Protein AF-A0A8T7LLX4-F1 (afdb_monomer)

Structure (mmCIF, N/CA/C/O backbone):
data_AF-A0A8T7LLX4-F1
#
_entry.id   AF-A0A8T7LLX4-F1
#
loop_
_atom_site.group_PDB
_atom_site.id
_atom_site.type_symbol
_atom_site.label_atom_id
_atom_site.label_alt_id
_atom_site.label_comp_id
_atom_site.label_asym_id
_atom_site.label_entity_id
_atom_site.label_seq_id
_atom_site.pdbx_PDB_ins_code
_atom_site.Cartn_x
_atom_site.Cartn_y
_atom_site.Cartn_z
_atom_site.occupancy
_atom_site.B_iso_or_equiv
_atom_site.auth_seq_id
_atom_site.auth_comp_id
_atom_site.auth_asym_id
_atom_site.auth_atom_id
_atom_site.pdbx_PDB_model_num
ATOM 1 N N . MET A 1 1 ? -40.303 14.314 10.750 1.00 50.12 1 MET A N 1
ATOM 2 C CA . MET A 1 1 ? -38.898 14.544 10.346 1.00 50.12 1 MET A CA 1
ATOM 3 C C . MET A 1 1 ? -38.048 13.423 10.940 1.00 50.12 1 MET A C 1
ATOM 5 O O . MET A 1 1 ? -37.661 13.501 12.094 1.00 50.12 1 MET A O 1
ATOM 9 N N . SER A 1 2 ? -37.908 12.309 10.214 1.00 51.91 2 SER A N 1
ATOM 10 C CA . SER A 1 2 ? -37.261 11.080 10.702 1.00 51.91 2 SER A CA 1
ATOM 11 C C . SER A 1 2 ? -35.746 11.180 10.517 1.00 51.91 2 SER A C 1
ATOM 13 O O . SER A 1 2 ? -35.261 11.315 9.393 1.00 51.91 2 SER A O 1
ATOM 15 N N . LEU A 1 3 ? -35.001 11.148 11.623 1.00 55.53 3 LEU A N 1
ATOM 16 C CA . LEU A 1 3 ? -33.550 10.997 11.617 1.00 55.53 3 LEU A CA 1
ATOM 17 C C . LEU A 1 3 ? -33.239 9.576 11.141 1.00 55.53 3 LEU A C 1
ATOM 19 O O . LEU A 1 3 ? -33.356 8.618 11.900 1.00 55.53 3 LEU A O 1
ATOM 23 N N . HIS A 1 4 ? -32.868 9.438 9.870 1.00 59.34 4 HIS A N 1
ATOM 24 C CA . HIS A 1 4 ? -32.412 8.177 9.299 1.00 59.34 4 HIS A CA 1
ATOM 25 C C . HIS A 1 4 ? -31.052 7.817 9.923 1.00 59.34 4 HIS A C 1
ATOM 27 O O . HIS A 1 4 ? -29.988 8.186 9.415 1.00 59.34 4 HIS A O 1
ATOM 33 N N . THR A 1 5 ? -31.078 7.150 11.076 1.00 68.56 5 THR A N 1
ATOM 34 C CA . THR A 1 5 ? -29.915 6.544 11.724 1.00 68.56 5 THR A CA 1
ATOM 35 C C . THR A 1 5 ? -29.332 5.513 10.764 1.00 68.56 5 THR A C 1
ATOM 37 O O . THR A 1 5 ? -29.840 4.406 10.613 1.00 68.56 5 THR A O 1
ATOM 40 N N . ARG A 1 6 ? -28.273 5.897 10.040 1.00 71.31 6 ARG A N 1
ATOM 41 C CA . ARG A 1 6 ? -27.562 4.984 9.136 1.00 71.31 6 ARG A CA 1
ATOM 42 C C . ARG A 1 6 ? -27.129 3.752 9.924 1.00 71.31 6 ARG A C 1
ATOM 44 O O . ARG A 1 6 ? -26.530 3.891 10.990 1.00 71.31 6 ARG A O 1
ATOM 51 N N . SER A 1 7 ? -27.402 2.565 9.388 1.00 83.12 7 SER A N 1
ATOM 52 C CA . SER A 1 7 ? -27.058 1.318 10.067 1.00 83.12 7 SER A CA 1
ATOM 53 C C . SER A 1 7 ? -25.539 1.227 10.325 1.00 83.12 7 SER A C 1
ATOM 55 O O . SER A 1 7 ? -24.739 1.666 9.486 1.00 83.12 7 SER A O 1
ATOM 57 N N . PRO A 1 8 ? -25.100 0.652 11.464 1.00 80.62 8 PRO A N 1
ATOM 58 C CA . PRO A 1 8 ? -23.678 0.538 11.816 1.00 80.62 8 PRO A CA 1
ATOM 59 C C . PRO A 1 8 ? -22.823 -0.127 10.726 1.00 80.62 8 PRO A C 1
ATOM 61 O O . PRO A 1 8 ? -21.675 0.265 10.503 1.00 80.62 8 PRO A O 1
ATOM 64 N N . ALA A 1 9 ? -23.404 -1.082 9.993 1.00 84.44 9 ALA A N 1
ATOM 65 C CA . ALA A 1 9 ? -22.765 -1.765 8.872 1.00 84.44 9 ALA A CA 1
ATOM 66 C C . ALA A 1 9 ? -22.429 -0.814 7.707 1.00 84.44 9 ALA A C 1
ATOM 68 O O . ALA A 1 9 ? -21.323 -0.874 7.172 1.00 84.44 9 ALA A O 1
ATOM 69 N N . LEU A 1 10 ? -23.324 0.120 7.355 1.00 85.50 10 LEU A N 1
ATOM 70 C CA . LEU A 1 10 ? -23.076 1.106 6.293 1.00 85.50 10 LEU A CA 1
ATOM 71 C C . LEU A 1 10 ? -21.946 2.072 6.668 1.00 85.50 10 LEU A C 1
ATOM 73 O O . LEU A 1 10 ? -21.124 2.442 5.827 1.00 85.50 10 LEU A O 1
ATOM 77 N N . LEU A 1 11 ? -21.871 2.470 7.941 1.00 86.38 11 LEU A N 1
ATOM 78 C CA . LEU A 1 11 ? -20.787 3.319 8.440 1.00 86.38 11 LEU A CA 1
ATOM 79 C C . LEU A 1 11 ? -19.443 2.583 8.424 1.00 86.38 11 LEU A C 1
ATOM 81 O O . LEU A 1 11 ? -18.430 3.173 8.040 1.00 86.38 11 LEU A O 1
ATOM 85 N N . ALA A 1 12 ? -19.440 1.299 8.792 1.00 87.31 12 ALA A N 1
ATOM 86 C CA . ALA A 1 12 ? -18.259 0.452 8.706 1.00 87.31 12 ALA A CA 1
ATOM 87 C C . ALA A 1 12 ? -17.793 0.267 7.255 1.00 87.31 12 ALA A C 1
ATOM 89 O O . ALA A 1 12 ? -16.620 0.518 6.973 1.00 87.31 12 ALA A O 1
A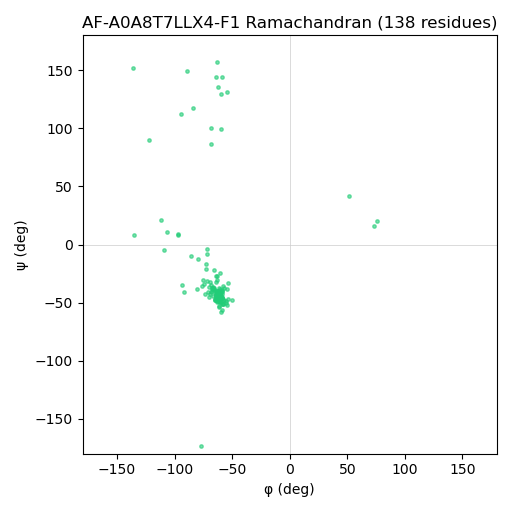TOM 90 N N . GLY A 1 13 ? -18.706 -0.064 6.338 1.00 91.62 13 GLY A N 1
ATOM 91 C CA . GLY A 1 13 ? -18.407 -0.203 4.911 1.00 91.62 13 GLY A CA 1
ATOM 92 C C . GLY A 1 13 ? -17.841 1.083 4.307 1.00 91.62 13 GLY A C 1
ATOM 93 O O . GLY A 1 13 ? -16.791 1.057 3.671 1.00 91.62 13 GLY A O 1
ATOM 94 N N . ARG A 1 14 ? -18.454 2.240 4.597 1.00 93.50 14 ARG A N 1
ATOM 95 C CA . ARG A 1 14 ? -17.967 3.545 4.117 1.00 93.50 14 ARG A CA 1
ATOM 96 C C . ARG A 1 14 ? -16.562 3.877 4.624 1.00 93.50 14 ARG A C 1
ATOM 98 O O . ARG A 1 14 ? -15.772 4.471 3.896 1.00 93.50 14 ARG A O 1
ATOM 105 N N . ARG A 1 15 ? -16.245 3.523 5.871 1.00 94.44 15 ARG A N 1
ATOM 106 C CA . ARG A 1 15 ? -14.900 3.704 6.436 1.00 94.44 15 ARG A CA 1
ATOM 107 C C . ARG A 1 15 ? -13.870 2.840 5.714 1.00 94.44 15 ARG A C 1
ATOM 109 O O . ARG A 1 15 ? -12.814 3.356 5.360 1.00 94.44 15 ARG A O 1
ATOM 116 N N . VAL A 1 16 ? -14.175 1.557 5.510 1.00 96.00 16 VAL A N 1
ATOM 117 C CA . VAL A 1 16 ? -13.273 0.632 4.809 1.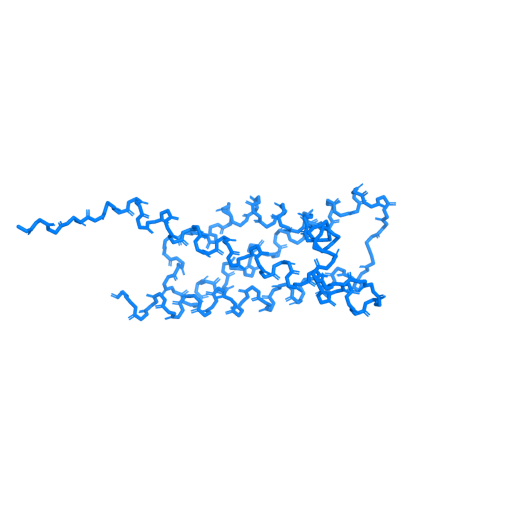00 96.00 16 VAL A CA 1
ATOM 118 C C . VAL A 1 16 ? -13.048 1.104 3.376 1.00 96.00 16 VAL A C 1
ATOM 120 O O . VAL A 1 16 ? -11.899 1.185 2.958 1.00 96.00 16 VAL A O 1
ATOM 123 N N . ALA A 1 17 ? -14.110 1.511 2.675 1.00 96.56 17 ALA A N 1
ATOM 124 C CA . ALA A 1 17 ? -14.015 2.068 1.329 1.00 96.56 17 ALA A CA 1
ATOM 125 C C . ALA A 1 17 ? -13.089 3.294 1.281 1.00 96.56 17 ALA A C 1
ATOM 127 O O . ALA A 1 17 ? -12.181 3.334 0.462 1.00 96.56 17 ALA A O 1
ATOM 128 N N . TRP A 1 18 ? -13.243 4.254 2.201 1.00 96.38 18 TRP A N 1
ATOM 129 C CA . TRP A 1 18 ? -12.365 5.429 2.242 1.00 96.38 18 TRP A CA 1
ATOM 130 C C . TRP A 1 18 ? -10.896 5.087 2.487 1.00 96.38 18 TRP A C 1
ATOM 132 O O . TRP A 1 18 ? -10.027 5.639 1.814 1.00 96.38 18 TRP A O 1
ATOM 142 N N . LEU A 1 19 ? -10.619 4.189 3.436 1.00 96.75 19 LEU A N 1
ATOM 143 C CA . LEU A 1 19 ? -9.254 3.733 3.700 1.00 96.75 19 LEU A CA 1
ATOM 144 C C . LEU A 1 19 ? -8.658 3.046 2.469 1.00 96.75 19 LEU A C 1
ATOM 146 O O . LEU A 1 19 ? -7.565 3.415 2.053 1.00 96.75 19 LEU A O 1
ATOM 150 N N . ALA A 1 20 ? -9.394 2.107 1.869 1.00 98.06 20 ALA A N 1
ATOM 151 C CA . ALA A 1 20 ? -8.943 1.349 0.708 1.00 98.06 20 ALA A CA 1
ATOM 152 C C . ALA A 1 20 ? -8.711 2.241 -0.522 1.00 98.06 20 ALA A C 1
ATOM 154 O O . ALA A 1 20 ? -7.712 2.071 -1.216 1.00 98.06 20 ALA A O 1
ATOM 155 N N . THR A 1 21 ? -9.573 3.231 -0.770 1.00 98.50 21 THR A N 1
ATOM 156 C CA . THR A 1 21 ? -9.362 4.196 -1.859 1.00 98.50 21 THR A CA 1
ATOM 157 C C . THR A 1 21 ? -8.069 4.978 -1.658 1.00 98.50 21 THR A C 1
ATOM 159 O O . THR A 1 21 ? -7.277 5.102 -2.589 1.00 98.50 21 THR A O 1
ATOM 162 N N . GLY A 1 22 ? -7.814 5.482 -0.450 1.00 98.50 22 GLY A N 1
ATOM 163 C CA . GLY A 1 22 ? -6.575 6.211 -0.190 1.00 98.50 22 GLY A CA 1
ATOM 164 C C . GLY A 1 22 ? -5.328 5.325 -0.203 1.00 98.50 22 GLY A C 1
ATOM 165 O O . GLY A 1 22 ? -4.288 5.772 -0.672 1.00 98.50 22 GLY A O 1
ATOM 166 N N . ASP A 1 23 ? -5.434 4.059 0.209 1.00 98.75 23 ASP A N 1
ATOM 167 C CA . ASP A 1 23 ? -4.359 3.071 0.055 1.00 98.75 23 ASP A CA 1
ATOM 168 C C . ASP A 1 23 ? -4.016 2.840 -1.429 1.00 98.75 23 ASP A C 1
ATOM 170 O O . ASP A 1 23 ? -2.845 2.806 -1.806 1.00 98.75 23 ASP A O 1
ATOM 174 N N . ALA A 1 24 ? -5.034 2.711 -2.289 1.00 98.75 24 ALA A N 1
ATOM 175 C CA . ALA A 1 24 ? -4.838 2.556 -3.729 1.00 98.75 24 ALA A CA 1
ATOM 176 C C . ALA A 1 24 ? -4.176 3.802 -4.338 1.00 98.75 24 ALA A C 1
ATOM 178 O O . ALA A 1 24 ? -3.217 3.683 -5.100 1.00 98.75 24 ALA A O 1
ATOM 179 N N . LEU A 1 25 ? -4.633 4.999 -3.953 1.00 98.62 25 LEU A N 1
ATOM 180 C CA . LEU A 1 25 ? -4.020 6.259 -4.377 1.00 98.62 25 LEU A CA 1
ATOM 181 C C . LEU A 1 25 ? -2.568 6.381 -3.893 1.00 98.62 25 LEU A C 1
ATOM 183 O O . LEU A 1 25 ? -1.711 6.791 -4.668 1.00 98.62 25 LEU A O 1
ATOM 187 N N . ALA A 1 26 ? -2.264 5.980 -2.657 1.00 98.69 26 ALA A N 1
ATOM 188 C CA . ALA A 1 26 ? -0.904 5.973 -2.118 1.00 98.69 26 ALA A CA 1
ATOM 189 C C . ALA A 1 26 ? 0.045 5.093 -2.950 1.00 98.69 26 ALA A C 1
ATOM 191 O O . ALA A 1 26 ? 1.170 5.500 -3.250 1.00 98.69 26 ALA A O 1
ATOM 192 N N . LEU A 1 27 ? -0.414 3.911 -3.367 1.00 98.69 27 LEU A N 1
ATOM 193 C CA . LEU A 1 27 ? 0.364 3.003 -4.213 1.00 98.69 27 LEU A CA 1
ATOM 194 C C . LEU A 1 27 ? 0.534 3.530 -5.644 1.00 98.69 27 LEU A C 1
ATOM 196 O O . LEU A 1 27 ? 1.613 3.386 -6.219 1.00 98.69 27 LEU A O 1
ATOM 200 N N . LEU A 1 28 ? -0.488 4.182 -6.203 1.00 98.50 28 LEU A N 1
ATOM 201 C CA . LEU A 1 28 ? -0.387 4.861 -7.500 1.00 98.50 28 LEU A CA 1
ATOM 202 C C . LEU A 1 28 ? 0.602 6.033 -7.448 1.00 98.50 28 LEU A C 1
ATOM 204 O O . LEU A 1 28 ? 1.414 6.185 -8.357 1.00 98.50 28 LEU A O 1
ATOM 208 N N . VAL A 1 29 ? 0.589 6.820 -6.368 1.00 98.31 29 VAL A N 1
ATOM 209 C CA . VAL A 1 29 ? 1.559 7.903 -6.141 1.00 98.31 29 VAL A CA 1
ATOM 210 C C . VAL A 1 29 ? 2.977 7.345 -6.048 1.00 98.31 29 VAL A C 1
ATOM 212 O O . VAL A 1 29 ? 3.872 7.862 -6.712 1.00 98.31 29 VAL A O 1
ATOM 215 N N . PHE A 1 30 ? 3.189 6.263 -5.292 1.00 98.25 30 PHE A N 1
ATOM 216 C CA . PHE A 1 30 ? 4.481 5.574 -5.257 1.00 98.25 30 PHE A CA 1
ATOM 217 C C . PHE A 1 30 ? 4.943 5.154 -6.661 1.00 98.25 30 PHE A C 1
ATOM 219 O O . PHE A 1 30 ? 6.077 5.443 -7.045 1.00 98.25 30 PHE A O 1
ATOM 226 N N . ALA A 1 31 ? 4.068 4.517 -7.442 1.00 98.06 31 ALA A N 1
ATOM 227 C CA . ALA A 1 31 ? 4.392 4.070 -8.793 1.00 98.06 31 ALA A CA 1
ATOM 228 C C . ALA A 1 31 ? 4.725 5.238 -9.734 1.00 98.06 31 ALA A C 1
ATOM 230 O O . ALA A 1 31 ? 5.696 5.152 -10.485 1.00 98.06 31 ALA A O 1
ATOM 231 N N . ALA A 1 32 ? 3.970 6.337 -9.668 1.00 98.00 32 ALA A N 1
ATOM 232 C CA . ALA A 1 32 ? 4.232 7.538 -10.454 1.00 98.00 32 ALA A CA 1
ATOM 233 C C . ALA A 1 32 ? 5.584 8.175 -10.093 1.00 98.00 32 ALA A C 1
ATOM 235 O O . ALA A 1 32 ? 6.381 8.461 -10.986 1.00 98.00 32 ALA A O 1
ATOM 236 N N . ILE A 1 33 ? 5.882 8.329 -8.796 1.00 97.31 33 ILE A N 1
ATOM 237 C CA . ILE A 1 33 ? 7.172 8.856 -8.320 1.00 97.31 33 ILE A CA 1
ATOM 238 C C . ILE A 1 33 ? 8.322 7.956 -8.781 1.00 97.31 33 ILE A C 1
ATOM 240 O O . ILE A 1 33 ? 9.332 8.459 -9.275 1.00 97.31 33 ILE A O 1
ATOM 244 N N . GLY A 1 34 ? 8.174 6.635 -8.648 1.00 96.50 34 GLY A N 1
ATOM 245 C CA . GLY A 1 34 ? 9.192 5.673 -9.064 1.00 96.50 34 GLY A CA 1
ATOM 246 C C . GLY A 1 34 ? 9.481 5.752 -10.562 1.00 96.50 34 GLY A C 1
ATOM 247 O O . GLY A 1 34 ? 10.640 5.881 -10.947 1.00 96.50 34 GLY A O 1
ATOM 248 N N . ARG A 1 35 ? 8.436 5.755 -11.401 1.00 96.94 35 ARG A N 1
ATOM 249 C CA . ARG A 1 35 ? 8.558 5.908 -12.862 1.00 96.94 35 ARG A CA 1
ATOM 250 C C . ARG A 1 35 ? 9.264 7.211 -13.239 1.00 96.94 35 ARG A C 1
ATOM 252 O O . ARG A 1 35 ? 10.275 7.169 -13.935 1.00 96.94 35 ARG A O 1
ATOM 259 N N . ALA A 1 36 ? 8.804 8.341 -12.701 1.00 97.06 36 ALA A N 1
ATOM 260 C CA . ALA A 1 36 ? 9.409 9.647 -12.963 1.00 97.06 36 ALA A CA 1
ATOM 261 C C . ALA A 1 36 ? 10.892 9.694 -12.553 1.00 97.06 36 ALA A C 1
ATOM 263 O O . ALA A 1 36 ? 11.723 10.240 -13.274 1.00 97.06 36 ALA A O 1
ATOM 264 N N . SER A 1 37 ? 11.242 9.065 -11.425 1.00 95.94 37 SER A N 1
ATOM 265 C CA . SER A 1 37 ? 12.628 8.988 -10.934 1.00 95.94 37 SER A CA 1
ATOM 266 C C . SER A 1 37 ? 13.548 8.166 -11.845 1.00 95.94 37 SER A C 1
ATOM 268 O O . SER A 1 37 ? 14.762 8.346 -11.807 1.00 95.94 37 SER A O 1
ATOM 270 N N . HIS A 1 38 ? 12.985 7.281 -12.670 1.00 94.38 38 HIS A N 1
ATOM 271 C CA . HIS A 1 38 ? 13.700 6.503 -13.683 1.00 94.38 38 HIS A CA 1
ATOM 272 C C . HIS A 1 38 ? 13.631 7.124 -15.089 1.00 94.38 38 HIS A C 1
ATOM 274 O O . HIS A 1 38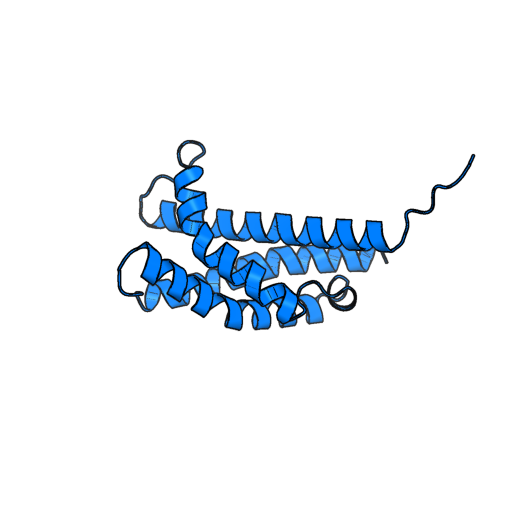 ? 14.068 6.499 -16.052 1.00 94.38 38 HIS A O 1
ATOM 280 N N . GLY A 1 39 ? 13.110 8.351 -15.219 1.00 95.94 39 GLY A N 1
ATOM 281 C CA . GLY A 1 39 ? 12.945 9.026 -16.510 1.00 95.94 39 GLY A CA 1
ATOM 282 C C . GLY A 1 39 ? 11.817 8.451 -17.369 1.00 95.94 39 GLY A C 1
ATOM 283 O O . GLY A 1 39 ? 11.768 8.715 -18.567 1.00 95.94 39 GLY A O 1
ATOM 284 N N . GLU A 1 40 ? 10.921 7.659 -16.779 1.00 95.81 40 GLU A N 1
ATOM 285 C CA . GLU A 1 40 ? 9.748 7.118 -17.460 1.00 95.81 40 GLU A CA 1
ATOM 286 C C . GLU A 1 40 ? 8.552 8.075 -17.342 1.00 95.81 40 GLU A C 1
ATOM 288 O O . GLU A 1 40 ? 8.369 8.740 -16.317 1.00 95.81 40 GLU A O 1
ATOM 293 N N . ASP A 1 41 ? 7.671 8.081 -18.348 1.00 92.88 41 ASP A N 1
ATOM 294 C CA . ASP A 1 41 ? 6.439 8.871 -18.296 1.00 92.88 41 ASP A CA 1
ATOM 295 C C . ASP A 1 41 ? 5.553 8.460 -17.109 1.00 92.88 41 ASP A C 1
ATOM 297 O O . A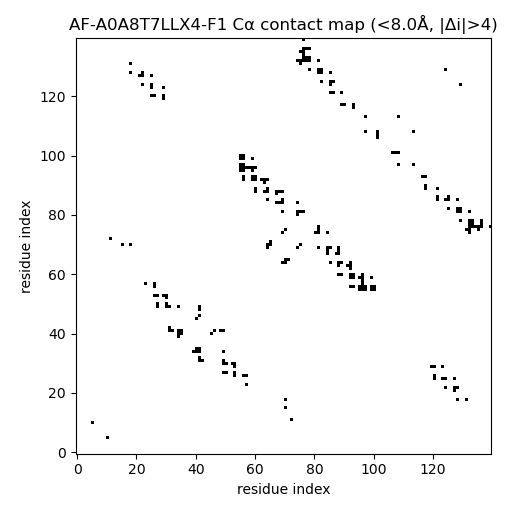SP A 1 41 ? 5.240 7.278 -16.911 1.00 92.88 41 ASP A O 1
ATOM 301 N N . ALA A 1 42 ? 5.123 9.459 -16.337 1.00 93.25 42 ALA A N 1
ATOM 302 C CA . ALA A 1 42 ? 4.275 9.311 -15.148 1.00 93.25 42 ALA A CA 1
ATOM 303 C C . ALA A 1 42 ? 3.127 10.341 -15.084 1.00 93.25 42 ALA A C 1
ATOM 305 O O . ALA A 1 42 ? 2.442 10.452 -14.067 1.00 93.25 42 ALA A O 1
ATOM 306 N N . GLY A 1 43 ? 2.932 11.121 -16.154 1.00 88.25 43 GLY A N 1
ATOM 307 C CA . GLY A 1 43 ? 1.850 12.101 -16.266 1.00 88.25 43 GLY A CA 1
ATOM 308 C C . GLY A 1 43 ? 0.490 11.467 -16.585 1.00 88.25 43 GLY A C 1
ATOM 309 O O . GLY A 1 43 ? 0.348 10.249 -16.660 1.00 88.25 43 GLY A O 1
ATOM 310 N N . LEU A 1 44 ? -0.521 12.305 -16.842 1.00 89.69 44 LEU A N 1
ATOM 311 C CA . LEU A 1 44 ? -1.891 11.851 -17.143 1.00 89.69 44 LEU A CA 1
ATOM 312 C C . LEU A 1 44 ? -1.995 10.969 -18.402 1.00 89.69 44 LEU A C 1
ATOM 314 O O . LEU A 1 44 ? -2.912 10.161 -18.505 1.00 89.69 44 LEU A O 1
ATOM 318 N N . GLY A 1 45 ? -1.053 11.084 -19.343 1.00 92.62 45 GLY A N 1
ATOM 319 C CA . GLY A 1 45 ? -0.979 10.197 -20.509 1.00 92.62 45 GLY A CA 1
ATOM 320 C C . GLY A 1 45 ? -0.502 8.776 -20.186 1.00 92.62 45 GLY A C 1
ATOM 321 O O . GLY A 1 45 ? -0.725 7.871 -20.982 1.00 92.62 45 GLY A O 1
ATOM 322 N N . ALA A 1 46 ? 0.110 8.565 -19.015 1.00 95.06 46 ALA A N 1
ATOM 323 C CA . ALA A 1 46 ? 0.744 7.307 -18.624 1.00 95.06 46 ALA A CA 1
ATOM 324 C C . ALA A 1 46 ? 0.010 6.573 -17.484 1.00 95.06 46 ALA A C 1
ATOM 326 O O . ALA A 1 46 ? 0.595 5.750 -16.775 1.00 95.06 46 ALA A O 1
ATOM 327 N N . LEU A 1 47 ? -1.277 6.877 -17.266 1.00 95.94 47 LEU A N 1
ATOM 328 C CA . LEU A 1 47 ? -2.054 6.325 -16.147 1.00 95.94 47 LEU A CA 1
ATOM 329 C C . LEU A 1 47 ? -2.100 4.794 -16.152 1.00 95.94 47 LEU A C 1
ATOM 331 O O . LEU A 1 47 ? -2.046 4.182 -15.086 1.00 95.94 47 LEU A O 1
ATOM 335 N N . VAL A 1 48 ? -2.157 4.176 -17.335 1.00 97.19 48 VAL A N 1
ATOM 336 C CA . VAL A 1 48 ? -2.137 2.714 -17.473 1.00 97.19 48 VAL A CA 1
ATOM 337 C C . VAL A 1 48 ? -0.803 2.154 -16.989 1.00 97.19 48 VAL A C 1
ATOM 339 O O . VAL A 1 48 ? -0.792 1.255 -16.157 1.00 97.19 48 VAL A O 1
ATOM 342 N N . GLN A 1 49 ? 0.321 2.730 -17.414 1.00 97.06 49 GLN A N 1
ATOM 343 C CA . GLN A 1 49 ? 1.650 2.253 -17.029 1.00 97.06 49 GLN A CA 1
ATOM 344 C C . GLN A 1 49 ? 1.931 2.494 -15.539 1.00 97.06 49 GLN A C 1
ATOM 346 O O . GLN A 1 49 ? 2.567 1.670 -14.880 1.00 97.06 49 GLN A O 1
ATOM 351 N N . VAL A 1 50 ? 1.429 3.598 -14.975 1.00 98.12 50 VAL A N 1
ATOM 352 C CA . VAL A 1 50 ? 1.460 3.839 -13.523 1.00 98.12 50 VAL A CA 1
ATOM 353 C C . VAL A 1 50 ? 0.656 2.762 -12.789 1.00 98.12 50 VAL A C 1
ATOM 355 O O . VAL A 1 50 ? 1.153 2.187 -11.817 1.00 98.12 50 VAL A O 1
ATOM 358 N N . ALA A 1 51 ? -0.551 2.447 -13.264 1.00 97.81 51 ALA A N 1
ATOM 359 C CA . ALA A 1 51 ? -1.387 1.405 -12.676 1.00 97.81 51 ALA A CA 1
ATOM 360 C C . ALA A 1 51 ? -0.738 0.016 -12.781 1.00 97.81 51 ALA A C 1
ATOM 362 O O . ALA A 1 51 ? -0.717 -0.714 -11.793 1.00 97.81 51 ALA A O 1
ATOM 363 N N . GLU A 1 52 ? -0.136 -0.330 -13.920 1.00 97.06 52 GLU A N 1
ATOM 364 C CA . GLU A 1 52 ? 0.614 -1.578 -14.112 1.00 97.06 52 GLU A CA 1
ATOM 365 C C . GLU A 1 52 ? 1.815 -1.685 -13.167 1.00 97.06 52 GLU A C 1
ATOM 367 O O . GLU A 1 52 ? 2.078 -2.754 -12.613 1.00 97.06 52 GLU A O 1
ATOM 372 N N . THR A 1 53 ? 2.538 -0.585 -12.941 1.00 96.75 53 THR A N 1
ATOM 373 C CA . THR A 1 53 ? 3.640 -0.549 -11.969 1.00 96.75 53 THR A CA 1
ATOM 374 C C . THR A 1 53 ? 3.135 -0.727 -10.533 1.00 96.75 53 THR A C 1
ATOM 376 O O . THR A 1 53 ? 3.779 -1.419 -9.742 1.00 96.75 53 THR A O 1
ATOM 379 N N . ALA A 1 54 ? 1.985 -0.144 -10.183 1.00 98.31 54 ALA A N 1
ATOM 380 C CA . ALA A 1 54 ? 1.392 -0.267 -8.849 1.00 98.31 54 ALA A CA 1
ATOM 381 C C . ALA A 1 54 ? 0.735 -1.638 -8.598 1.00 98.31 54 ALA A C 1
ATOM 383 O O . ALA A 1 54 ? 0.708 -2.106 -7.455 1.00 98.31 54 ALA A O 1
ATOM 384 N N . ALA A 1 55 ? 0.203 -2.282 -9.642 1.00 98.44 55 ALA A N 1
ATOM 385 C CA . ALA A 1 55 ? -0.697 -3.430 -9.536 1.00 98.44 55 ALA A CA 1
ATOM 386 C C . ALA A 1 55 ? -0.160 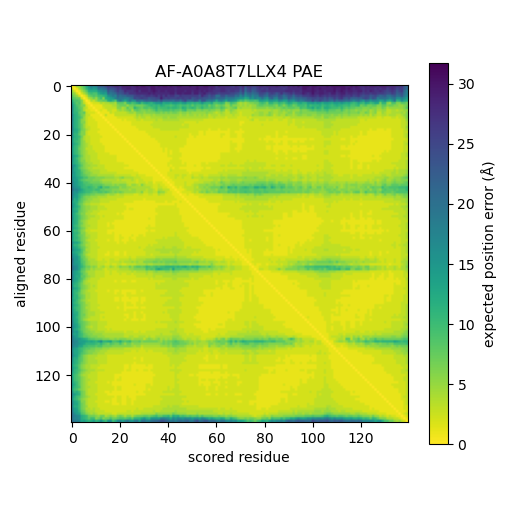-4.597 -8.685 1.00 98.44 55 ALA A C 1
ATOM 388 O O . ALA A 1 55 ? -0.898 -5.041 -7.803 1.00 98.44 55 ALA A O 1
ATOM 389 N N . PRO A 1 56 ? 1.096 -5.071 -8.833 1.00 98.50 56 PRO A N 1
ATOM 390 C CA . PRO A 1 56 ? 1.605 -6.171 -8.011 1.00 98.50 56 PRO A CA 1
ATOM 391 C C . PRO A 1 56 ? 1.557 -5.856 -6.509 1.00 98.50 56 PRO A C 1
ATOM 393 O O . PRO A 1 56 ? 1.176 -6.699 -5.696 1.00 98.50 56 PRO A O 1
ATOM 396 N N . PHE A 1 57 ? 1.886 -4.618 -6.136 1.00 98.62 57 PHE A N 1
ATOM 397 C CA . PHE A 1 57 ? 1.882 -4.163 -4.746 1.00 98.62 57 PHE A CA 1
ATOM 398 C C . PHE A 1 57 ? 0.474 -3.908 -4.223 1.00 98.62 57 PHE A C 1
ATOM 400 O O . PHE A 1 57 ? 0.203 -4.209 -3.063 1.00 98.62 57 PHE A O 1
ATOM 407 N N . ALA A 1 58 ? -0.431 -3.412 -5.069 1.00 98.75 58 ALA A N 1
ATOM 408 C CA . ALA A 1 58 ? -1.843 -3.281 -4.725 1.00 98.75 58 ALA A CA 1
ATOM 409 C C . ALA A 1 58 ? -2.479 -4.648 -4.460 1.00 98.75 58 ALA A C 1
ATOM 411 O O . ALA A 1 58 ? -3.132 -4.823 -3.434 1.00 98.75 58 ALA A O 1
ATOM 412 N N . ILE A 1 59 ? -2.225 -5.636 -5.322 1.00 98.75 59 ILE A N 1
ATOM 413 C CA . ILE A 1 59 ? -2.699 -7.011 -5.130 1.00 98.75 59 ILE A CA 1
ATOM 414 C C . ILE A 1 59 ? -2.148 -7.579 -3.817 1.00 98.75 59 ILE A C 1
ATOM 416 O O . ILE A 1 59 ? -2.921 -8.065 -2.992 1.00 98.75 59 ILE A O 1
ATOM 420 N N . GLY A 1 60 ? -0.837 -7.456 -3.579 1.00 98.69 60 GLY A N 1
ATOM 421 C CA . GLY A 1 60 ? -0.219 -7.905 -2.328 1.00 98.69 60 GLY A CA 1
ATOM 422 C C . GLY A 1 60 ? -0.814 -7.222 -1.092 1.00 98.69 60 GLY A C 1
ATOM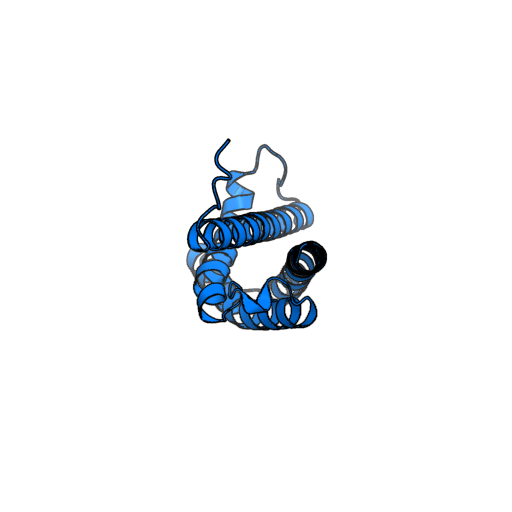 423 O O . GLY A 1 60 ? -1.174 -7.891 -0.123 1.00 98.69 60 GLY A O 1
ATOM 424 N N . TRP A 1 61 ? -0.982 -5.897 -1.133 1.00 98.81 61 TRP A N 1
ATOM 425 C CA . TRP A 1 61 ? -1.568 -5.124 -0.038 1.00 98.81 61 TRP A CA 1
ATOM 426 C C . TRP A 1 61 ? -3.006 -5.544 0.251 1.00 98.81 61 TRP A C 1
ATOM 428 O O . TRP A 1 61 ? -3.324 -5.881 1.390 1.00 98.81 61 TRP A O 1
ATOM 438 N N . PHE A 1 62 ? -3.873 -5.569 -0.760 1.00 98.62 62 PHE A N 1
ATOM 439 C CA . PHE A 1 62 ? -5.291 -5.863 -0.559 1.00 98.62 62 PHE A CA 1
ATOM 440 C C . PHE A 1 62 ? -5.568 -7.337 -0.246 1.00 98.62 62 PHE A C 1
ATOM 442 O O . PHE A 1 62 ? -6.577 -7.622 0.395 1.00 98.62 62 PHE A O 1
ATOM 449 N N . ALA A 1 63 ? -4.665 -8.257 -0.596 1.00 98.44 63 ALA A N 1
ATOM 450 C CA . ALA A 1 63 ? -4.734 -9.643 -0.138 1.00 98.44 63 ALA A CA 1
ATOM 451 C C . ALA A 1 63 ? -4.338 -9.788 1.345 1.00 98.44 63 ALA A C 1
ATOM 453 O O . ALA A 1 63 ? -4.996 -10.502 2.101 1.00 98.44 63 ALA A O 1
ATOM 454 N N . VAL A 1 64 ? -3.277 -9.102 1.785 1.00 98.69 64 VAL A N 1
ATOM 455 C CA . VAL A 1 64 ? -2.671 -9.321 3.113 1.00 98.69 64 VAL A CA 1
ATOM 456 C C . VAL A 1 64 ? -3.241 -8.403 4.195 1.00 98.69 64 VAL A C 1
ATOM 458 O O . VAL A 1 64 ? -3.485 -8.841 5.321 1.00 98.69 64 VAL A O 1
ATOM 461 N N . ALA A 1 65 ? -3.471 -7.127 3.894 1.00 98.25 65 ALA A N 1
ATOM 462 C CA . ALA A 1 65 ? -3.846 -6.122 4.886 1.00 98.25 65 ALA A CA 1
ATOM 463 C C . ALA A 1 65 ? -5.164 -6.423 5.634 1.00 98.25 65 ALA A C 1
ATOM 465 O O . ALA A 1 65 ? -5.207 -6.193 6.851 1.00 98.25 65 ALA A O 1
ATOM 466 N N . PRO A 1 66 ? -6.224 -6.973 5.000 1.00 97.44 66 PRO A N 1
ATOM 467 C CA . PRO A 1 66 ? -7.417 -7.419 5.721 1.00 97.44 66 PRO A CA 1
ATOM 468 C C . PRO A 1 66 ? -7.113 -8.530 6.729 1.00 97.44 66 PRO A C 1
ATOM 470 O O . PRO A 1 66 ? -7.540 -8.435 7.881 1.00 97.44 66 PRO A O 1
ATOM 473 N N . LEU A 1 67 ? -6.309 -9.521 6.331 1.00 97.94 67 LEU A N 1
ATOM 474 C CA . LEU A 1 67 ? -5.914 -10.658 7.172 1.00 97.94 67 LEU A CA 1
ATOM 475 C C . LEU A 1 67 ? -5.029 -10.213 8.345 1.00 97.94 67 LEU A C 1
ATOM 477 O O . LEU A 1 67 ? -5.199 -10.668 9.474 1.00 97.94 67 LEU A O 1
ATOM 481 N N . ALA A 1 68 ? -4.147 -9.240 8.111 1.00 97.12 68 ALA A N 1
ATOM 482 C CA . ALA A 1 68 ? -3.330 -8.604 9.145 1.00 97.12 68 ALA A CA 1
ATOM 483 C C . ALA A 1 68 ? -4.137 -7.665 10.075 1.00 97.12 68 ALA A C 1
ATOM 485 O O . ALA A 1 68 ? -3.603 -7.110 11.046 1.00 97.12 68 ALA A O 1
ATOM 486 N N . GLY A 1 69 ? -5.434 -7.476 9.808 1.00 96.75 69 GLY A N 1
ATOM 487 C CA . GLY A 1 69 ? -6.340 -6.663 10.611 1.00 96.75 69 GLY A CA 1
ATOM 488 C C . GLY A 1 69 ? -6.168 -5.155 10.425 1.00 96.75 69 GLY A C 1
ATOM 489 O O . GLY A 1 69 ? -6.598 -4.394 11.292 1.00 96.75 69 GLY A O 1
ATOM 490 N N . ALA A 1 70 ? -5.563 -4.702 9.323 1.00 97.31 70 ALA A N 1
ATOM 491 C CA . ALA A 1 70 ? -5.332 -3.279 9.064 1.00 97.31 70 ALA A CA 1
ATOM 492 C C . ALA A 1 70 ? -6.643 -2.479 8.939 1.00 97.31 70 ALA A C 1
ATOM 494 O O . ALA A 1 70 ? -6.671 -1.290 9.253 1.00 97.31 70 ALA A O 1
ATOM 495 N N . PHE A 1 71 ? -7.737 -3.127 8.527 1.00 96.50 71 PHE A N 1
ATOM 496 C CA . PHE A 1 71 ? -9.059 -2.510 8.347 1.00 96.50 71 PHE A CA 1
ATOM 497 C C . PHE A 1 71 ? -10.012 -2.701 9.537 1.00 96.50 71 PHE A C 1
ATOM 499 O O . PHE A 1 71 ? -11.195 -2.366 9.441 1.00 96.50 71 PHE A O 1
ATOM 506 N N . ARG A 1 72 ? -9.533 -3.238 10.666 1.00 94.69 72 ARG A N 1
ATOM 507 C CA . ARG A 1 72 ? -10.388 -3.474 11.834 1.00 94.69 72 ARG A CA 1
ATOM 508 C C . ARG A 1 72 ? -10.938 -2.158 12.414 1.00 94.69 72 ARG A C 1
ATOM 510 O O . ARG A 1 72 ? -10.211 -1.163 12.470 1.00 94.69 72 ARG A O 1
ATOM 517 N N . PRO A 1 73 ? -12.188 -2.136 12.917 1.00 91.62 73 PRO A N 1
ATOM 518 C CA . PRO A 1 73 ? -12.783 -0.924 13.484 1.00 91.62 73 PRO A CA 1
ATOM 519 C C . PRO A 1 73 ? -11.975 -0.315 14.637 1.00 91.62 73 PRO A C 1
ATOM 521 O O . PRO A 1 73 ? -11.846 0.904 14.705 1.00 91.62 73 PRO A O 1
ATOM 524 N N . ASP A 1 74 ? -11.380 -1.152 15.495 1.00 90.81 74 ASP A N 1
ATOM 525 C CA . ASP A 1 74 ? -10.584 -0.729 16.658 1.00 90.81 74 ASP A CA 1
ATOM 526 C C . ASP A 1 74 ? -9.215 -0.117 16.301 1.00 90.81 74 ASP A C 1
ATOM 528 O O . ASP A 1 74 ? -8.524 0.429 17.164 1.00 90.81 74 ASP A O 1
ATOM 532 N N . VAL A 1 75 ? -8.829 -0.184 15.024 1.00 93.12 75 VAL A N 1
ATOM 533 C CA . VAL A 1 75 ? -7.601 0.413 14.480 1.00 93.12 75 VAL A CA 1
ATOM 534 C C . VAL A 1 75 ? -7.876 1.809 13.916 1.00 93.12 75 VAL A C 1
ATOM 536 O O . VAL A 1 75 ? -7.046 2.708 14.043 1.00 93.12 75 VAL A O 1
ATOM 539 N N . ALA A 1 76 ? -9.056 2.015 13.328 1.00 89.50 76 ALA A N 1
ATOM 540 C CA . ALA A 1 76 ? -9.370 3.183 12.510 1.00 89.50 76 ALA A CA 1
ATOM 541 C C . ALA A 1 76 ? -9.335 4.531 13.247 1.00 89.50 76 ALA A C 1
ATOM 543 O O . ALA A 1 76 ? -9.029 5.537 12.620 1.00 89.50 76 ALA A O 1
ATOM 544 N N . GLY A 1 77 ? -9.642 4.556 14.546 1.00 89.31 77 GLY A N 1
ATOM 545 C CA . GLY A 1 77 ? -9.608 5.762 15.388 1.00 89.31 77 GLY A CA 1
ATOM 546 C C . GLY A 1 77 ? -8.430 5.810 16.362 1.00 89.31 77 GLY A C 1
ATOM 547 O O . GLY A 1 77 ? -8.422 6.636 17.266 1.00 89.31 77 GLY A O 1
ATOM 548 N N . ALA A 1 78 ? -7.451 4.912 16.228 1.00 95.50 78 ALA A N 1
ATOM 549 C CA . ALA A 1 78 ? -6.342 4.782 17.169 1.00 95.50 78 ALA A CA 1
ATOM 550 C C . ALA A 1 78 ? -5.003 4.969 16.434 1.00 95.50 78 ALA A C 1
ATOM 552 O O . ALA A 1 78 ? -4.424 3.975 15.989 1.00 95.50 78 ALA A O 1
ATOM 553 N N . PRO A 1 79 ? -4.467 6.204 16.321 1.00 95.88 79 PRO A N 1
ATOM 554 C CA . PRO A 1 79 ? -3.307 6.514 15.476 1.00 95.88 79 PRO A CA 1
ATOM 555 C C . PRO A 1 79 ? -2.107 5.586 15.690 1.00 95.88 79 PRO A C 1
ATOM 557 O O . PRO A 1 79 ? -1.592 5.010 14.737 1.00 95.88 79 PRO A O 1
ATOM 560 N N . ARG A 1 80 ? -1.715 5.333 16.946 1.00 97.19 80 ARG A N 1
ATOM 561 C CA . ARG A 1 80 ? -0.612 4.407 17.251 1.00 97.19 80 ARG A CA 1
ATOM 562 C C . ARG A 1 80 ? -0.888 2.983 16.754 1.00 97.19 80 ARG A C 1
ATOM 564 O O . ARG A 1 80 ? -0.005 2.356 16.177 1.00 97.19 80 ARG A O 1
ATOM 571 N N . ARG A 1 81 ? -2.105 2.465 16.961 1.00 97.56 81 ARG A N 1
ATOM 572 C CA . ARG A 1 81 ? -2.492 1.123 16.483 1.00 97.56 81 ARG A CA 1
ATOM 573 C C . ARG A 1 81 ? -2.558 1.082 14.958 1.00 97.56 81 ARG A C 1
ATOM 575 O O . ARG A 1 81 ? -2.124 0.091 14.381 1.00 97.56 81 ARG A O 1
ATOM 582 N N . MET A 1 82 ? -3.043 2.151 14.324 1.00 98.06 82 MET A N 1
ATOM 583 C CA . MET A 1 82 ? -3.078 2.302 12.870 1.00 98.06 82 MET A CA 1
ATOM 584 C C . MET A 1 82 ? -1.684 2.195 12.265 1.00 98.06 82 MET A C 1
ATOM 586 O O . MET A 1 82 ? -1.480 1.379 11.369 1.00 98.06 82 MET A O 1
ATOM 590 N N . LEU A 1 83 ? -0.719 2.961 12.776 1.00 98.31 83 LEU A N 1
ATOM 591 C CA . LEU A 1 83 ? 0.648 2.947 12.255 1.00 98.31 83 LEU A CA 1
ATOM 592 C C . LEU A 1 83 ? 1.305 1.572 12.424 1.00 98.31 83 LEU A C 1
ATOM 594 O O . LEU A 1 83 ? 1.850 1.035 11.463 1.00 98.31 83 LEU A O 1
ATOM 598 N N . LEU A 1 84 ? 1.176 0.955 13.605 1.00 98.31 84 LEU A N 1
ATOM 599 C CA . LEU A 1 84 ? 1.731 -0.379 13.865 1.00 98.31 84 LEU A CA 1
ATOM 600 C C . LEU A 1 84 ? 1.113 -1.452 12.960 1.00 98.31 84 LEU A C 1
ATOM 602 O O . LEU A 1 84 ? 1.833 -2.253 12.370 1.00 98.31 84 LEU A O 1
ATOM 606 N N . ARG A 1 85 ? -0.218 -1.466 12.815 1.00 98.06 85 ARG A N 1
ATOM 607 C CA . ARG A 1 85 ? -0.910 -2.435 11.949 1.00 98.06 85 ARG A CA 1
ATOM 608 C C . ARG A 1 85 ? -0.588 -2.224 10.478 1.00 98.06 85 ARG A C 1
ATOM 610 O O . ARG A 1 85 ? -0.439 -3.206 9.763 1.00 98.06 85 ARG A O 1
ATOM 617 N N . THR A 1 86 ? -0.445 -0.974 10.050 1.00 98.50 86 THR A N 1
ATOM 618 C CA . THR A 1 86 ? -0.020 -0.633 8.687 1.00 98.50 86 THR A CA 1
ATOM 619 C C . THR A 1 86 ? 1.388 -1.153 8.417 1.00 98.50 86 THR A C 1
ATOM 621 O O . THR A 1 86 ? 1.598 -1.820 7.409 1.00 98.50 86 THR A O 1
ATOM 624 N N . ALA A 1 87 ? 2.328 -0.930 9.342 1.00 98.62 87 ALA A N 1
ATOM 625 C CA . ALA A 1 87 ? 3.699 -1.415 9.213 1.00 98.62 87 ALA A CA 1
ATOM 626 C C . ALA A 1 87 ? 3.777 -2.944 9.146 1.00 98.62 87 ALA A C 1
ATOM 628 O O . ALA A 1 87 ? 4.424 -3.483 8.254 1.00 98.62 87 ALA A O 1
ATOM 629 N N . LEU A 1 88 ? 3.078 -3.642 10.047 1.00 98.56 88 LEU A N 1
ATOM 630 C CA . LEU A 1 88 ? 3.039 -5.106 10.059 1.00 98.56 88 LEU A CA 1
ATOM 631 C C . LEU A 1 88 ? 2.387 -5.670 8.793 1.00 98.56 88 LEU A C 1
ATOM 633 O O . LEU A 1 88 ? 2.929 -6.584 8.180 1.00 98.56 88 LEU A O 1
ATOM 637 N N . ALA A 1 89 ? 1.248 -5.112 8.375 1.00 98.62 89 ALA A N 1
ATOM 638 C CA . ALA A 1 89 ? 0.584 -5.524 7.144 1.00 98.62 89 ALA A CA 1
ATOM 639 C C . ALA A 1 89 ? 1.482 -5.306 5.922 1.00 98.62 89 ALA A C 1
ATOM 641 O O . ALA A 1 89 ? 1.547 -6.173 5.056 1.00 98.62 89 ALA A O 1
ATOM 642 N N . TRP A 1 90 ? 2.201 -4.182 5.865 1.00 98.81 90 TRP A N 1
ATOM 643 C CA . TRP A 1 90 ? 3.073 -3.877 4.737 1.00 98.81 90 TRP A CA 1
ATOM 644 C C . TRP A 1 90 ? 4.308 -4.767 4.715 1.00 98.81 90 TRP A C 1
ATOM 646 O O . TRP A 1 90 ? 4.656 -5.277 3.659 1.00 98.81 90 TRP A O 1
ATOM 656 N N . LEU A 1 91 ? 4.916 -5.036 5.872 1.00 98.75 91 LEU A N 1
ATOM 657 C CA . LEU A 1 91 ? 6.027 -5.979 5.990 1.00 98.75 91 LEU A CA 1
ATOM 658 C C . LEU A 1 91 ? 5.676 -7.358 5.413 1.00 98.75 91 LEU A C 1
ATOM 660 O O . LEU A 1 91 ? 6.512 -7.976 4.762 1.00 98.75 91 LEU A O 1
ATOM 664 N N . LEU A 1 92 ? 4.435 -7.812 5.610 1.00 98.69 92 LEU A N 1
ATOM 665 C CA . LEU A 1 92 ? 3.933 -9.077 5.069 1.00 98.69 92 LEU A CA 1
ATOM 666 C C . LEU A 1 92 ? 3.511 -8.976 3.591 1.00 98.69 92 LEU A C 1
ATOM 668 O O . LEU A 1 92 ? 3.736 -9.906 2.821 1.00 98.69 92 LEU A O 1
ATOM 672 N N . ALA A 1 93 ? 2.906 -7.862 3.176 1.00 98.75 93 ALA A N 1
ATOM 673 C CA . ALA A 1 93 ? 2.425 -7.645 1.808 1.00 98.75 93 ALA A CA 1
ATOM 674 C C . ALA A 1 93 ? 3.552 -7.368 0.803 1.00 98.75 93 ALA A C 1
ATOM 676 O O . ALA A 1 93 ? 3.464 -7.745 -0.365 1.00 98.75 93 ALA A O 1
ATOM 677 N N . TRP A 1 94 ? 4.610 -6.698 1.252 1.00 98.69 94 TRP A N 1
ATOM 678 C CA . TRP A 1 94 ? 5.755 -6.295 0.447 1.00 98.69 94 TRP A CA 1
ATOM 679 C C . TRP A 1 94 ? 6.418 -7.460 -0.310 1.00 98.69 94 TRP A C 1
ATOM 681 O O . TRP A 1 94 ? 6.530 -7.353 -1.535 1.00 98.69 94 TRP A O 1
ATOM 691 N N . PRO A 1 95 ? 6.791 -8.592 0.325 1.00 98.50 95 PRO A N 1
ATOM 692 C CA . PRO A 1 95 ? 7.357 -9.729 -0.401 1.00 98.50 95 PRO A CA 1
ATOM 693 C C . PRO A 1 95 ? 6.366 -10.350 -1.395 1.00 98.50 95 PRO A C 1
ATOM 695 O O . PRO A 1 95 ? 6.785 -10.791 -2.462 1.00 98.50 95 PRO A O 1
ATOM 698 N N . VAL A 1 96 ? 5.058 -10.326 -1.106 1.00 98.50 96 VAL A N 1
ATOM 699 C CA . VAL A 1 96 ? 4.023 -10.791 -2.048 1.00 98.50 96 VAL A CA 1
ATOM 700 C C . VAL A 1 96 ? 4.012 -9.914 -3.301 1.00 98.50 96 VAL A C 1
ATOM 702 O O . VAL A 1 96 ? 4.068 -10.429 -4.416 1.00 98.50 96 VAL A O 1
ATOM 705 N N . GLY A 1 97 ? 4.009 -8.589 -3.133 1.00 98.44 97 GLY A N 1
ATOM 706 C CA . GLY A 1 97 ? 4.050 -7.652 -4.256 1.00 98.44 97 GLY A CA 1
ATOM 707 C C . GLY A 1 97 ? 5.339 -7.754 -5.076 1.00 98.44 97 GLY A C 1
ATOM 708 O O . GLY A 1 97 ? 5.290 -7.732 -6.306 1.00 98.4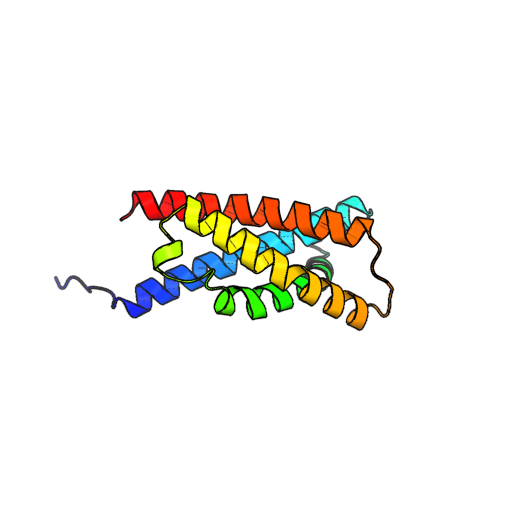4 97 GLY A O 1
ATOM 709 N N . LEU A 1 98 ? 6.486 -7.939 -4.416 1.00 98.38 98 LEU A N 1
ATOM 710 C CA . LEU A 1 98 ? 7.762 -8.179 -5.093 1.00 98.38 98 LEU A CA 1
ATOM 711 C C . LEU A 1 98 ? 7.757 -9.484 -5.897 1.00 98.38 98 LEU A C 1
ATOM 713 O O . LEU A 1 98 ? 8.176 -9.477 -7.054 1.00 98.38 98 LEU A O 1
ATOM 717 N N . GLY A 1 99 ? 7.259 -10.577 -5.314 1.00 98.12 99 GLY A N 1
ATOM 718 C CA . GLY A 1 99 ? 7.147 -11.870 -5.989 1.00 98.12 99 GLY A CA 1
ATOM 719 C C . GLY A 1 99 ? 6.233 -11.803 -7.212 1.00 98.12 99 GLY A C 1
ATOM 720 O O . GLY A 1 99 ? 6.624 -12.236 -8.295 1.00 98.12 99 GLY A O 1
ATOM 721 N N . LEU A 1 100 ? 5.063 -11.169 -7.080 1.00 97.94 100 LEU A N 1
ATOM 722 C CA . LEU A 1 100 ? 4.152 -10.932 -8.205 1.00 97.94 100 LEU A CA 1
ATOM 723 C C . LEU A 1 100 ? 4.810 -10.086 -9.297 1.00 97.94 100 LEU A C 1
ATOM 725 O O . LEU A 1 100 ? 4.704 -10.414 -10.476 1.00 97.94 100 LEU A O 1
ATOM 729 N N . ARG A 1 101 ? 5.534 -9.024 -8.926 1.00 97.06 101 ARG A N 1
ATOM 730 C CA . ARG A 1 101 ? 6.263 -8.197 -9.893 1.00 97.06 101 ARG A CA 1
ATOM 731 C C . ARG A 1 101 ? 7.320 -9.015 -10.632 1.00 97.06 101 ARG A C 1
ATOM 733 O O . ARG A 1 101 ? 7.418 -8.887 -11.849 1.00 97.06 101 ARG A O 1
ATOM 740 N N . ALA A 1 102 ? 8.112 -9.814 -9.920 1.00 97.00 102 ALA A N 1
ATOM 741 C CA . ALA A 1 102 ? 9.142 -10.662 -10.516 1.00 97.00 102 ALA A CA 1
ATOM 742 C C . ALA A 1 102 ? 8.535 -11.668 -11.500 1.00 97.00 102 ALA A C 1
ATOM 744 O O . ALA A 1 102 ? 9.040 -11.814 -12.612 1.00 97.00 102 ALA A O 1
ATOM 745 N N . LEU A 1 103 ? 7.405 -12.277 -11.127 1.00 96.62 103 LEU A N 1
ATOM 746 C CA . LEU A 1 103 ? 6.655 -13.188 -11.984 1.00 96.62 103 LEU A CA 1
ATOM 747 C C . LEU A 1 103 ? 6.101 -12.483 -13.231 1.00 96.62 103 LEU A C 1
ATOM 749 O O . LEU A 1 103 ? 6.226 -12.998 -14.332 1.00 96.62 103 LEU A O 1
ATOM 753 N N . ILE A 1 104 ? 5.519 -11.292 -13.097 1.00 94.69 104 ILE A N 1
ATOM 754 C CA . ILE A 1 104 ? 4.953 -10.558 -14.242 1.00 94.69 104 ILE A CA 1
ATOM 755 C C . ILE A 1 104 ? 6.056 -10.060 -15.180 1.00 94.69 104 ILE A C 1
ATOM 757 O O . ILE A 1 104 ? 5.927 -10.139 -16.398 1.00 94.69 104 ILE A O 1
ATOM 761 N N . ARG A 1 105 ? 7.147 -9.530 -14.621 1.00 92.12 105 ARG A N 1
ATOM 762 C CA . ARG A 1 105 ? 8.237 -8.925 -15.397 1.00 92.12 105 ARG A CA 1
ATOM 763 C C . ARG A 1 105 ? 9.273 -9.937 -15.876 1.00 92.12 105 ARG A C 1
ATOM 765 O O . ARG A 1 105 ? 10.129 -9.538 -16.652 1.00 92.12 105 ARG A O 1
ATOM 772 N N . GLN A 1 106 ? 9.234 -11.184 -15.402 1.00 92.06 106 GLN A N 1
ATOM 773 C CA . GLN A 1 106 ? 10.229 -12.222 -15.704 1.00 92.06 106 GLN A CA 1
ATOM 774 C C . GLN A 1 106 ? 11.669 -11.739 -15.441 1.00 92.06 106 GLN A C 1
ATOM 776 O O . GLN A 1 106 ? 12.583 -11.950 -16.233 1.00 92.06 106 GLN A O 1
ATOM 781 N N . THR A 1 107 ? 11.864 -11.029 -14.325 1.00 90.00 107 THR A N 1
ATOM 782 C CA . THR A 1 107 ? 13.151 -10.423 -13.946 1.00 90.00 107 THR A CA 1
ATOM 783 C C . THR A 1 107 ? 13.450 -10.637 -12.470 1.00 90.00 107 THR A C 1
ATOM 785 O O . THR A 1 107 ? 12.542 -10.735 -11.642 1.00 90.00 107 THR A O 1
ATOM 788 N N . ALA A 1 108 ? 14.742 -10.669 -12.131 1.00 91.69 108 ALA A N 1
ATOM 789 C CA . ALA A 1 108 ? 15.190 -10.651 -10.744 1.00 91.69 108 ALA A CA 1
ATOM 790 C C . ALA A 1 108 ? 14.781 -9.342 -10.046 1.00 91.69 108 ALA A C 1
ATOM 792 O O . ALA A 1 108 ? 14.558 -8.312 -10.687 1.00 91.69 108 ALA A O 1
ATOM 793 N N . ILE A 1 109 ? 14.702 -9.377 -8.715 1.00 94.38 109 ILE A N 1
ATOM 794 C CA . ILE A 1 109 ? 14.375 -8.212 -7.890 1.00 94.38 109 ILE A CA 1
ATOM 795 C C . ILE A 1 109 ? 15.686 -7.561 -7.431 1.00 94.38 109 ILE A C 1
ATOM 797 O O . ILE A 1 109 ? 16.390 -8.156 -6.612 1.00 94.38 109 ILE A O 1
ATOM 801 N N . PRO A 1 110 ? 16.027 -6.343 -7.892 1.00 95.44 110 PRO A N 1
ATOM 802 C CA . PRO A 1 110 ? 17.169 -5.623 -7.346 1.00 95.44 110 PRO A CA 1
ATOM 803 C C . PRO A 1 110 ? 16.951 -5.325 -5.858 1.00 95.44 110 PRO A C 1
ATOM 805 O O . PRO A 1 110 ? 15.877 -4.862 -5.465 1.00 95.44 110 PRO A O 1
ATOM 808 N N . VAL A 1 111 ? 17.976 -5.535 -5.028 1.00 96.88 111 VAL A N 1
ATOM 809 C CA . VAL A 1 111 ? 17.896 -5.286 -3.575 1.00 96.88 111 VAL A CA 1
ATOM 810 C C . VAL A 1 111 ? 17.540 -3.826 -3.282 1.00 96.88 111 VAL A C 1
ATOM 812 O O . VAL A 1 111 ? 16.692 -3.554 -2.435 1.00 96.88 111 VAL A O 1
ATOM 815 N N . SER A 1 112 ? 18.121 -2.883 -4.027 1.00 96.44 112 SER A N 1
ATOM 816 C CA . SER A 1 112 ? 17.804 -1.455 -3.912 1.00 96.44 112 SER A CA 1
ATOM 817 C C . SER A 1 112 ? 16.325 -1.173 -4.178 1.00 96.44 112 SER A C 1
ATOM 819 O O . SER A 1 112 ? 15.679 -0.491 -3.386 1.00 96.44 112 SER A O 1
ATOM 821 N N . PHE A 1 113 ? 15.763 -1.752 -5.242 1.00 95.69 113 PHE A N 1
ATOM 822 C CA . PHE A 1 113 ? 14.344 -1.621 -5.565 1.00 95.69 113 PHE A CA 1
ATOM 823 C C . PHE A 1 113 ? 13.465 -2.179 -4.442 1.00 95.69 113 PHE A C 1
ATOM 825 O O . PHE A 1 113 ? 12.489 -1.538 -4.052 1.00 95.69 113 PHE A O 1
ATOM 832 N N . ALA A 1 114 ? 13.827 -3.335 -3.883 1.00 98.12 114 ALA A N 1
ATOM 833 C CA . ALA A 1 114 ? 13.113 -3.938 -2.766 1.00 98.12 114 ALA A CA 1
ATOM 834 C C . ALA A 1 114 ? 13.080 -2.991 -1.549 1.00 98.12 114 ALA A C 1
ATOM 836 O O . ALA A 1 114 ? 11.997 -2.695 -1.036 1.00 98.12 114 ALA A O 1
ATOM 837 N N . LEU A 1 115 ? 14.238 -2.470 -1.131 1.00 98.38 115 LEU A N 1
ATOM 838 C CA . LEU A 1 115 ? 14.371 -1.593 0.039 1.00 98.38 115 LEU A CA 1
ATOM 839 C C . LEU A 1 115 ? 13.674 -0.239 -0.145 1.00 98.38 115 LEU A C 1
ATOM 841 O O . LEU A 1 115 ? 12.957 0.204 0.754 1.00 98.38 115 LEU A O 1
ATOM 845 N N . VAL A 1 116 ? 13.834 0.399 -1.309 1.00 97.81 116 VAL A N 1
ATOM 846 C CA . VAL A 1 116 ? 13.160 1.671 -1.624 1.00 97.81 116 VAL A CA 1
ATOM 847 C C . VAL A 1 116 ? 11.649 1.474 -1.664 1.00 97.81 116 VAL A C 1
ATOM 849 O O . VAL A 1 116 ? 10.913 2.249 -1.062 1.00 97.81 116 VAL A O 1
ATOM 852 N N . THR A 1 117 ? 11.173 0.395 -2.291 1.00 98.25 117 THR A N 1
ATOM 853 C CA . THR A 1 117 ? 9.741 0.067 -2.303 1.00 98.25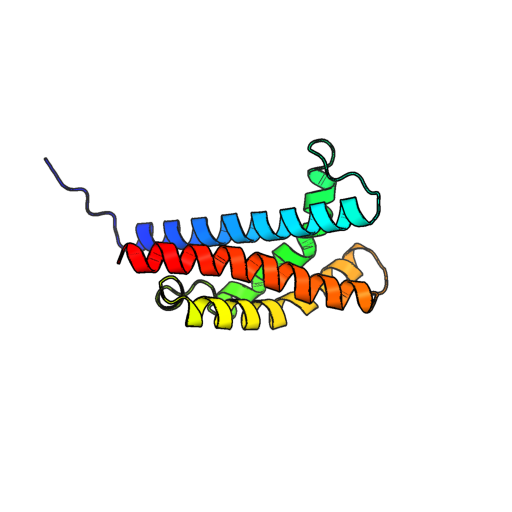 117 THR A CA 1
ATOM 854 C C . THR A 1 117 ? 9.207 -0.116 -0.887 1.00 98.25 117 THR A C 1
ATOM 856 O O . THR A 1 117 ? 8.161 0.440 -0.554 1.00 98.25 117 THR A O 1
ATOM 859 N N . PHE A 1 118 ? 9.929 -0.850 -0.034 1.00 98.75 118 PHE A N 1
ATOM 860 C CA . PHE A 1 118 ? 9.527 -1.031 1.356 1.00 98.75 118 PHE A CA 1
ATOM 861 C C . PHE A 1 118 ? 9.414 0.314 2.080 1.00 98.75 118 PHE A C 1
ATOM 863 O O . PHE A 1 118 ? 8.343 0.631 2.597 1.00 98.75 118 PHE A O 1
ATOM 870 N N . GLY A 1 119 ? 10.490 1.107 2.085 1.00 98.62 119 GLY A N 1
ATOM 871 C CA . GLY A 1 119 ? 10.565 2.360 2.834 1.00 98.62 119 GLY A CA 1
ATOM 872 C C . GLY A 1 119 ? 9.588 3.423 2.333 1.00 98.62 119 GLY A C 1
ATOM 873 O O . GLY A 1 119 ? 8.856 4.010 3.131 1.00 98.62 119 GLY A O 1
ATOM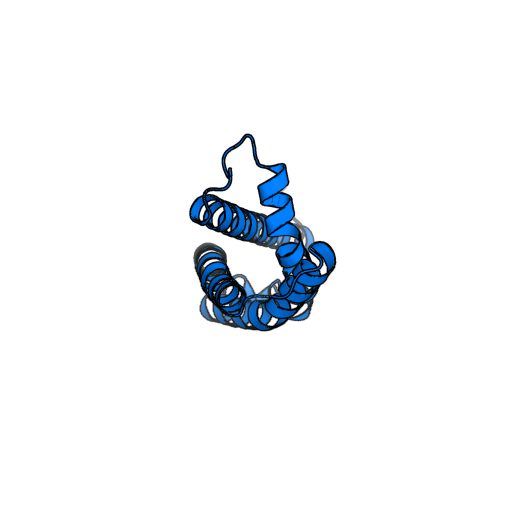 874 N N . THR A 1 120 ? 9.523 3.643 1.020 1.00 98.50 120 THR A N 1
ATOM 875 C CA . THR A 1 120 ? 8.694 4.703 0.433 1.00 98.50 120 THR A CA 1
ATOM 876 C C . THR A 1 120 ? 7.207 4.393 0.555 1.00 98.50 120 THR A C 1
ATOM 878 O O . THR A 1 120 ? 6.446 5.259 0.987 1.00 98.50 120 THR A O 1
ATOM 881 N N . VAL A 1 121 ? 6.772 3.163 0.252 1.00 98.75 121 VAL A N 1
ATOM 882 C CA . VAL A 1 121 ? 5.357 2.790 0.429 1.00 98.75 121 VAL A CA 1
ATOM 883 C C . VAL A 1 121 ? 4.973 2.840 1.903 1.00 98.75 121 VAL A C 1
ATOM 885 O O . VAL A 1 121 ? 3.910 3.370 2.226 1.00 98.75 121 VAL A O 1
ATOM 888 N N . LEU A 1 122 ? 5.838 2.362 2.807 1.00 98.75 122 LEU A N 1
ATOM 889 C CA . LEU A 1 122 ? 5.584 2.435 4.244 1.00 98.75 122 LEU A CA 1
ATOM 890 C C . LEU A 1 122 ? 5.383 3.883 4.697 1.00 98.75 122 LEU A C 1
ATOM 892 O O . LEU A 1 122 ? 4.403 4.170 5.381 1.00 98.75 122 LEU A O 1
ATOM 896 N N . ALA A 1 123 ? 6.267 4.794 4.285 1.00 98.75 123 ALA A N 1
ATOM 897 C CA . ALA A 1 123 ? 6.175 6.207 4.631 1.00 98.75 123 ALA A CA 1
ATOM 898 C C . ALA A 1 123 ? 4.873 6.841 4.112 1.00 98.75 123 ALA A C 1
ATOM 900 O O . ALA A 1 123 ? 4.136 7.447 4.892 1.00 98.75 123 ALA A O 1
ATOM 901 N N . ILE A 1 124 ? 4.541 6.651 2.829 1.00 98.69 124 ILE A N 1
ATOM 902 C CA . ILE A 1 124 ? 3.316 7.206 2.226 1.00 98.69 124 ILE A CA 1
ATOM 903 C C . ILE A 1 124 ? 2.069 6.644 2.925 1.00 98.69 124 ILE A C 1
ATOM 905 O O . ILE A 1 124 ? 1.173 7.402 3.304 1.00 98.69 124 ILE A O 1
ATOM 909 N N . MET A 1 125 ? 2.021 5.329 3.158 1.00 98.50 125 MET A N 1
ATOM 910 C CA . MET A 1 125 ? 0.908 4.676 3.851 1.00 98.50 125 MET A CA 1
ATOM 911 C C . MET A 1 125 ? 0.775 5.146 5.302 1.00 98.50 125 MET A C 1
ATOM 913 O O . MET A 1 125 ? -0.341 5.364 5.772 1.00 98.50 125 MET A O 1
ATOM 917 N N . MET A 1 126 ? 1.886 5.332 6.021 1.00 98.38 126 MET A N 1
ATOM 918 C CA . MET A 1 126 ? 1.877 5.872 7.383 1.00 98.38 126 MET A CA 1
ATOM 919 C C . MET A 1 126 ? 1.336 7.300 7.424 1.00 98.38 126 MET A C 1
ATOM 921 O O . MET A 1 126 ? 0.525 7.608 8.298 1.00 98.38 126 MET A O 1
ATOM 925 N N . ILE A 1 127 ? 1.733 8.151 6.475 1.00 98.50 127 ILE A N 1
ATOM 926 C CA . ILE A 1 127 ? 1.218 9.521 6.359 1.00 98.50 127 ILE A CA 1
ATOM 927 C C . ILE A 1 127 ? -0.292 9.488 6.112 1.00 98.50 127 ILE A C 1
ATOM 929 O O . ILE A 1 127 ? -1.053 10.075 6.882 1.00 98.50 127 ILE A O 1
ATOM 933 N N . TRP A 1 128 ? -0.740 8.751 5.092 1.00 98.19 128 TRP A N 1
ATOM 934 C CA . TRP A 1 128 ? -2.156 8.648 4.736 1.00 98.19 128 TRP A CA 1
ATOM 935 C C . TRP A 1 128 ? -3.005 8.078 5.879 1.00 98.19 128 TRP A C 1
ATOM 937 O O . TRP A 1 128 ? -3.941 8.722 6.364 1.00 98.19 128 TRP A O 1
ATOM 947 N N . ARG A 1 129 ? -2.679 6.868 6.342 1.00 98.19 129 ARG A N 1
ATOM 948 C CA . ARG A 1 129 ? -3.487 6.158 7.340 1.00 98.19 129 ARG A CA 1
ATOM 949 C C . ARG A 1 129 ? -3.372 6.799 8.718 1.00 98.19 129 ARG A C 1
ATOM 951 O O . ARG A 1 129 ? -4.347 6.797 9.469 1.00 98.19 129 ARG A O 1
ATOM 958 N N . GLY A 1 130 ? -2.224 7.392 9.045 1.00 98.00 130 GLY A N 1
ATOM 959 C CA . GLY A 1 130 ? -2.036 8.199 10.248 1.00 98.00 130 GLY A CA 1
ATOM 960 C C . GLY A 1 130 ? -2.918 9.446 10.240 1.00 98.00 130 GLY A C 1
ATOM 961 O O . GLY A 1 130 ? -3.660 9.667 11.199 1.00 98.00 130 GLY A O 1
ATOM 962 N N . ALA A 1 131 ? -2.915 10.211 9.142 1.00 97.38 131 ALA A N 1
ATOM 963 C CA . ALA A 1 131 ? -3.795 11.368 8.974 1.00 97.38 131 ALA A CA 1
ATOM 964 C C . ALA A 1 131 ? -5.274 10.966 9.059 1.00 97.38 131 ALA A C 1
ATOM 966 O O . ALA A 1 131 ? -6.044 11.594 9.789 1.00 97.38 131 ALA A O 1
ATOM 967 N N . TYR A 1 132 ? -5.658 9.871 8.396 1.00 97.19 132 TYR A N 1
ATOM 968 C CA . TYR A 1 132 ? -7.002 9.309 8.509 1.00 97.19 132 TYR A CA 1
ATOM 969 C C . TYR A 1 132 ? -7.372 9.014 9.968 1.00 97.19 132 TYR A C 1
ATOM 971 O O . TYR A 1 132 ? -8.427 9.444 10.435 1.00 97.19 132 TYR A O 1
ATOM 979 N N . ALA A 1 133 ? -6.505 8.309 10.702 1.00 97.00 133 ALA A N 1
ATOM 980 C CA . ALA A 1 133 ? -6.777 7.916 12.079 1.00 97.00 133 ALA A CA 1
ATOM 981 C C . ALA A 1 133 ? -6.874 9.117 13.027 1.00 97.00 133 ALA A C 1
ATOM 983 O O . ALA A 1 133 ? -7.730 9.126 13.909 1.00 97.00 133 ALA A O 1
ATOM 984 N N . LEU A 1 134 ? -6.049 10.148 12.826 1.00 96.56 134 LEU A N 1
ATOM 985 C CA . LEU A 1 134 ? -6.132 11.403 13.576 1.00 96.56 134 LEU A CA 1
ATOM 986 C C . LEU A 1 134 ? -7.461 12.124 13.323 1.00 96.56 134 LEU A C 1
ATOM 988 O O . LEU A 1 134 ? -8.096 12.594 14.264 1.00 96.56 134 LEU A O 1
ATOM 992 N N . LEU A 1 135 ? -7.911 12.189 12.068 1.00 95.06 135 LEU A N 1
ATOM 993 C CA . LEU A 1 135 ? -9.196 12.797 11.716 1.00 95.06 135 LEU A CA 1
ATOM 994 C C . LEU A 1 135 ? -10.382 11.987 12.251 1.00 95.06 135 LEU A C 1
ATOM 996 O O . LEU A 1 135 ? -11.375 12.571 12.681 1.00 95.06 135 LEU A O 1
ATOM 1000 N N . ALA A 1 136 ? -10.287 10.658 12.239 1.00 92.19 136 ALA A N 1
ATOM 1001 C CA . ALA A 1 136 ? -11.310 9.777 12.787 1.00 92.19 136 ALA A CA 1
ATOM 1002 C C . ALA A 1 136 ? -11.400 9.886 14.318 1.00 92.19 136 ALA A C 1
ATOM 1004 O O . ALA A 1 136 ? -12.507 9.948 14.844 1.00 92.19 136 ALA A O 1
ATOM 1005 N N . ALA A 1 137 ? -10.262 9.983 15.014 1.00 91.12 137 ALA A N 1
ATOM 1006 C CA . ALA A 1 137 ? -10.199 10.146 16.468 1.00 91.12 137 ALA A CA 1
ATOM 1007 C C . ALA A 1 137 ? -10.818 11.464 16.960 1.00 91.12 137 ALA A C 1
ATOM 1009 O O . ALA A 1 137 ? -11.293 11.530 18.081 1.00 91.12 137 ALA A O 1
ATOM 1010 N N . ARG A 1 138 ? -10.830 12.513 16.125 1.00 88.81 138 ARG A N 1
ATOM 1011 C CA . ARG A 1 138 ? -11.465 13.806 16.447 1.00 88.81 138 ARG A CA 1
ATOM 1012 C C . ARG A 1 138 ? -12.985 13.814 16.261 1.00 88.81 138 ARG A C 1
ATOM 1014 O O . ARG A 1 138 ? -13.627 14.796 16.613 1.00 88.81 138 ARG A O 1
ATOM 1021 N N . ARG A 1 139 ? -13.541 12.790 15.608 1.00 80.12 139 ARG A N 1
ATOM 1022 C CA . ARG A 1 139 ? -14.966 12.701 15.238 1.00 80.12 139 ARG A CA 1
ATOM 1023 C C . ARG A 1 139 ? -15.740 11.662 16.055 1.00 80.12 139 ARG A C 1
ATOM 1025 O O . ARG A 1 139 ? -16.939 11.522 15.822 1.00 80.12 139 ARG A O 1
ATOM 1032 N N . GLY A 1 140 ? -15.057 10.902 16.908 1.00 63.69 140 GLY A N 1
ATOM 1033 C CA . GLY A 1 140 ? -15.648 9.965 17.866 1.00 63.69 140 GLY A CA 1
ATOM 1034 C C . GLY A 1 140 ? -15.529 10.521 19.270 1.00 63.69 140 GLY A C 1
ATOM 1035 O O . GLY A 1 140 ? -16.406 10.166 20.079 1.00 63.69 140 GLY A O 1
#

Foldseek 3Di:
DDDPPPDPVVVLVVLLVVLLVLLLVLLLVVLLVVCVVVVHDNDPVCSVVSCVSSVLLNVLLVVQLVVLVLSPPVLQQPLVSNLVSLLVSLVRSLVSSQVSCCVVVVDDDDPVNSVCCSVSSSVSSSVRSNVRNPVNNVVD

Nearest PDB structures (foldseek):
  1s5x-assembly1_B  TM=2.525E-01  e=3.118E+00  Trematomus bernacchii
  1bz1-assembly1_A  TM=2.163E-01  e=9.081E+00  Homo sapiens

Secondary structure (DSSP, 8-state):
-------HHHHHHHHHHHHHHHHHHHHHHHHHHHHHHTT---SGGGHHHHHHHHHHHHHHHHHHHHHTTTT-HHHHT-HHHHHHHHHHHHHHHHHHHHHHHHHHHTS---HHHHHHHHHHHHHHHHHHHHHHHHHHHT--

pLDDT: mean 94.18, std 8.84, range [50.12, 98.81]

Radius of gyration: 16.65 Å; Cα contacts (8 Å, |Δi|>4): 137; chains: 1; bounding box: 57×28×38 Å

Sequence (140 aa):
MSLHTRSPALLAGRRVAWLATGDALALLVFAAIGRASHGEDAGLGALVQVAETAAPFAIGWFAVAPLAGAFRPDVAGAPRRMLLRTALAWLLAWPVGLGLRALIRQTAIPVSFALVTFGTVLAIMMIWRGAYALLAARRG

Solvent-accessible surface area (backbone atoms only — not comparable to full-atom values): 7410 Å² total; per-residue (Å²): 136,81,81,80,76,74,53,71,64,60,57,51,52,53,50,48,50,53,52,50,52,52,53,52,50,45,41,38,50,48,25,23,52,53,32,44,75,71,76,38,78,46,53,89,93,24,52,66,63,21,46,61,64,20,42,33,45,51,53,19,36,68,65,34,23,60,79,56,45,50,71,37,77,86,24,49,49,30,40,72,53,31,40,53,30,47,52,53,19,44,67,62,10,48,60,47,10,50,51,46,40,28,65,74,67,75,44,85,79,54,67,66,60,54,52,50,52,53,53,52,50,49,51,49,47,42,53,52,50,30,51,50,8,52,59,41,45,76,74,109

Mean predicted aligned error: 4.17 Å